Protein AF-A0A8S3IIB6-F1 (afdb_monomer_lite)

Organism: NCBI:txid392030

pLDDT: mean 88.53, std 8.76, range [61.09, 97.75]

InterPro domains:
  IPR000595 Cyclic nucleotide-binding domain [PF00027] (2-89)
  IPR000595 Cyclic nucleotide-binding domain [PS50042] (1-103)
  IPR000595 Cyclic nucleotide-binding domain [cd00038] (2-91)
  IPR014710 RmlC-like jelly roll fold [G3DSA:2.60.120.10] (1-103)
  IPR018488 Cyclic nucleotide-binding, conserved site [PS00889] (51-68)
  IPR018490 Cyclic nucleotide-binding domain superfamily [SSF51206] (2-91)

Structure (mmCIF, N/CA/C/O backbone):
data_AF-A0A8S3IIB6-F1
#
_entry.id   AF-A0A8S3IIB6-F1
#
loop_
_atom_site.group_PDB
_atom_site.id
_atom_site.type_symbol
_atom_site.label_atom_id
_atom_site.label_alt_id
_atom_site.label_comp_id
_atom_site.label_asym_id
_atom_site.label_entity_id
_atom_site.label_seq_id
_atom_site.pdbx_PDB_ins_code
_atom_site.Cartn_x
_atom_site.Cartn_y
_atom_site.Cartn_z
_atom_site.occupancy
_atom_site.B_iso_or_equiv
_atom_site.auth_seq_id
_atom_site.auth_comp_id
_atom_site.auth_asym_id
_atom_site.auth_atom_id
_atom_site.pdbx_PDB_model_num
ATOM 1 N N . MET A 1 1 ? -7.302 -14.784 -8.362 1.00 62.66 1 MET A N 1
ATOM 2 C CA . MET A 1 1 ? -6.767 -13.511 -7.836 1.00 62.66 1 MET A CA 1
ATOM 3 C C . MET A 1 1 ? -7.961 -12.715 -7.368 1.00 62.66 1 MET A C 1
ATOM 5 O O . MET A 1 1 ? -8.899 -12.618 -8.150 1.00 62.66 1 MET A O 1
ATOM 9 N N . GLY A 1 2 ? -7.953 -12.227 -6.127 1.00 79.25 2 GLY A N 1
ATOM 10 C CA . GLY A 1 2 ? -9.021 -11.353 -5.645 1.00 79.25 2 GLY A CA 1
ATOM 11 C C . GLY A 1 2 ? -8.980 -9.985 -6.325 1.00 79.25 2 GLY A C 1
ATOM 12 O O . GLY A 1 2 ? -8.141 -9.715 -7.195 1.00 79.25 2 GLY A O 1
ATOM 13 N N . ARG A 1 3 ? -9.885 -9.100 -5.916 1.00 91.88 3 ARG A N 1
ATOM 14 C CA . ARG A 1 3 ? -10.021 -7.755 -6.482 1.00 91.88 3 ARG A CA 1
ATOM 15 C C . ARG A 1 3 ? -8.717 -6.947 -6.422 1.00 91.88 3 ARG A C 1
ATOM 17 O O . ARG A 1 3 ? -7.992 -6.961 -5.429 1.00 91.88 3 ARG A O 1
ATOM 24 N N . VAL A 1 4 ? -8.411 -6.233 -7.506 1.00 94.69 4 VAL A N 1
ATOM 25 C CA . VAL A 1 4 ? -7.194 -5.412 -7.626 1.00 94.69 4 VAL A CA 1
ATOM 26 C C . VAL A 1 4 ? -7.407 -4.059 -6.949 1.00 94.69 4 VAL A C 1
ATOM 28 O O . VAL A 1 4 ? -8.293 -3.309 -7.349 1.00 94.69 4 VAL A O 1
ATOM 31 N N . ILE A 1 5 ? -6.559 -3.735 -5.972 1.00 95.31 5 ILE A N 1
ATOM 32 C CA . ILE A 1 5 ? -6.536 -2.442 -5.271 1.00 95.31 5 ILE A CA 1
ATOM 33 C C . ILE A 1 5 ? -5.592 -1.472 -5.989 1.00 95.31 5 ILE A C 1
ATOM 35 O O . ILE A 1 5 ? -5.920 -0.315 -6.239 1.00 95.31 5 ILE A O 1
ATOM 39 N N . LEU A 1 6 ? -4.405 -1.962 -6.353 1.00 96.06 6 LEU A N 1
ATOM 40 C CA . LEU A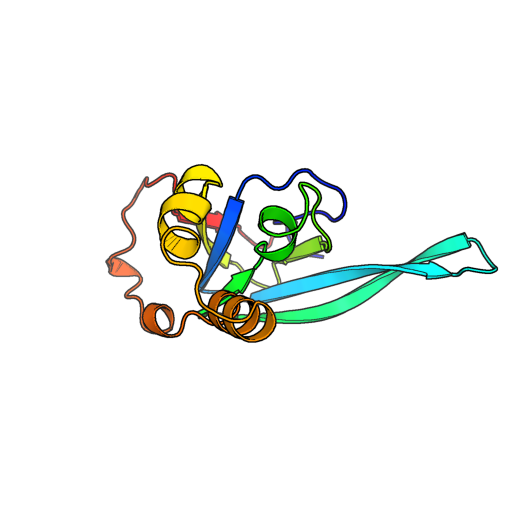 1 6 ? -3.402 -1.230 -7.120 1.00 96.06 6 LEU A CA 1
ATOM 41 C C . LEU A 1 6 ? -2.914 -2.083 -8.273 1.00 96.06 6 LEU A C 1
ATOM 43 O O . LEU A 1 6 ? -2.717 -3.281 -8.110 1.00 96.06 6 LEU A O 1
ATOM 47 N N . ARG A 1 7 ? -2.645 -1.456 -9.416 1.00 96.06 7 ARG A N 1
ATOM 48 C CA . ARG A 1 7 ? -2.025 -2.117 -10.564 1.00 96.06 7 ARG A CA 1
ATOM 49 C C . ARG A 1 7 ? -0.668 -1.497 -10.847 1.00 96.06 7 ARG A C 1
ATOM 51 O O . ARG A 1 7 ? -0.559 -0.274 -10.919 1.00 96.06 7 ARG A O 1
ATOM 58 N N . GLU A 1 8 ? 0.349 -2.334 -11.014 1.00 96.31 8 GLU A N 1
ATOM 59 C CA . GLU A 1 8 ? 1.684 -1.893 -11.425 1.00 96.31 8 GLU A CA 1
ATOM 60 C C . GLU A 1 8 ? 1.610 -1.037 -12.703 1.00 96.31 8 GLU A C 1
ATOM 62 O O . GLU A 1 8 ? 0.781 -1.272 -13.582 1.00 96.31 8 GLU A O 1
ATOM 67 N N . GLY A 1 9 ? 2.425 0.016 -12.778 1.00 95.38 9 GLY A N 1
ATOM 68 C CA . GLY A 1 9 ? 2.445 0.960 -13.898 1.00 95.38 9 GLY A CA 1
ATOM 69 C C . GLY A 1 9 ? 1.298 1.982 -13.923 1.00 95.38 9 GLY A C 1
ATOM 70 O O . GLY A 1 9 ? 1.373 2.960 -14.671 1.00 95.38 9 GLY A O 1
ATOM 71 N N . HIS A 1 10 ? 0.250 1.839 -13.103 1.00 96.00 10 HIS A N 1
ATOM 72 C CA . HIS A 1 10 ? -0.816 2.849 -13.011 1.00 96.00 10 HIS A CA 1
ATOM 73 C C . HIS A 1 10 ? -0.359 4.097 -12.259 1.00 96.00 10 HIS A C 1
ATOM 75 O O . HIS A 1 10 ? 0.616 4.056 -11.510 1.00 96.00 10 HIS A O 1
ATOM 81 N N . ARG A 1 11 ? -1.061 5.219 -12.460 1.00 96.00 11 ARG A N 1
ATOM 82 C CA . ARG A 1 11 ? -0.766 6.456 -11.736 1.00 96.00 11 ARG A CA 1
ATOM 83 C C . ARG A 1 11 ? -1.003 6.274 -10.229 1.00 96.00 11 ARG A C 1
ATOM 85 O O . ARG A 1 11 ? -1.925 5.576 -9.812 1.00 96.00 11 ARG A O 1
ATOM 92 N N . ALA A 1 12 ? -0.133 6.862 -9.418 1.00 94.81 12 ALA A N 1
ATOM 93 C CA . ALA A 1 12 ? -0.273 6.918 -7.975 1.00 94.81 12 ALA A CA 1
ATOM 94 C C . ALA A 1 12 ? -1.011 8.190 -7.565 1.00 94.81 12 ALA A C 1
ATOM 96 O O . ALA A 1 12 ? -0.594 9.288 -7.923 1.00 94.81 12 ALA A O 1
ATOM 97 N N . GLU A 1 13 ? -2.104 7.999 -6.835 1.00 92.81 13 GLU A N 1
ATOM 98 C CA . GLU A 1 13 ? -2.995 9.070 -6.363 1.00 92.81 13 GLU A CA 1
ATOM 99 C C . GLU A 1 13 ? -3.268 8.946 -4.863 1.00 92.81 13 GLU A C 1
ATOM 101 O O . GLU A 1 13 ? -3.481 9.944 -4.196 1.00 92.81 13 GLU A O 1
ATOM 106 N N . LYS A 1 14 ? -3.187 7.724 -4.317 1.00 94.88 14 LYS A N 1
ATOM 107 C CA . LYS A 1 14 ? -3.498 7.438 -2.911 1.00 94.88 14 LYS A CA 1
ATOM 108 C C . LYS A 1 14 ? -2.445 6.580 -2.222 1.00 94.88 14 LYS A C 1
ATOM 110 O O . LYS A 1 14 ? -1.784 5.755 -2.866 1.00 94.88 14 LYS A O 1
ATOM 115 N N . PHE A 1 15 ? -2.322 6.744 -0.919 1.00 94.88 15 PHE A N 1
ATOM 116 C CA . PHE A 1 15 ? -1.628 5.854 0.003 1.00 94.88 15 PHE A CA 1
ATOM 117 C C . PHE A 1 15 ? -2.664 5.086 0.824 1.00 94.88 15 PHE A C 1
ATOM 119 O O . PHE A 1 15 ? -3.755 5.596 1.062 1.00 94.88 15 PHE A O 1
ATOM 126 N N . TYR A 1 16 ? -2.351 3.861 1.231 1.00 95.69 16 TYR A N 1
ATOM 127 C CA . TYR A 1 16 ? -3.338 2.981 1.841 1.00 95.69 16 TYR A CA 1
ATOM 128 C C . TYR A 1 16 ? -2.831 2.343 3.119 1.00 95.69 16 TYR A C 1
ATOM 130 O O . TYR A 1 16 ? -1.722 1.818 3.138 1.00 95.69 16 TYR A O 1
ATOM 138 N N . LEU A 1 17 ? -3.677 2.321 4.146 1.00 94.44 17 LEU A N 1
ATOM 139 C CA . LEU A 1 17 ? -3.437 1.637 5.413 1.00 94.44 17 LEU A CA 1
ATOM 140 C C . LEU A 1 17 ? -4.506 0.568 5.632 1.00 94.44 17 LEU A C 1
ATOM 142 O O . LEU A 1 17 ? -5.698 0.869 5.612 1.00 94.44 17 LEU A O 1
ATOM 146 N N . ILE A 1 18 ? -4.083 -0.676 5.852 1.00 94.12 18 ILE A N 1
ATOM 147 C CA . ILE A 1 18 ? -4.987 -1.803 6.084 1.00 94.12 18 ILE A CA 1
ATOM 148 C C . ILE A 1 18 ? -5.494 -1.739 7.523 1.00 94.12 18 ILE A C 1
ATOM 150 O O . ILE A 1 18 ? -4.728 -1.929 8.471 1.00 94.12 18 ILE A O 1
ATOM 154 N N . ILE A 1 19 ? -6.795 -1.505 7.674 1.00 92.69 19 ILE A N 1
ATOM 155 C CA . ILE A 1 19 ? -7.478 -1.521 8.968 1.00 92.69 19 ILE A CA 1
ATOM 156 C C . ILE A 1 19 ? -7.935 -2.942 9.302 1.00 92.69 19 ILE A C 1
ATOM 158 O O . ILE A 1 19 ? -7.828 -3.361 10.450 1.00 92.69 19 ILE A O 1
ATOM 162 N N . ASP A 1 20 ? -8.376 -3.706 8.303 1.00 91.81 20 ASP A N 1
ATOM 163 C CA . ASP A 1 20 ? -8.718 -5.119 8.449 1.00 91.81 20 ASP A CA 1
ATOM 164 C C . ASP A 1 20 ? -8.543 -5.880 7.125 1.00 91.81 20 ASP A C 1
ATOM 166 O O . ASP A 1 20 ? -8.635 -5.286 6.048 1.00 91.81 20 ASP A O 1
ATOM 170 N N . GLY A 1 21 ? -8.283 -7.186 7.210 1.00 94.06 21 GLY A N 1
ATOM 171 C CA . GLY A 1 21 ? -8.081 -8.064 6.056 1.00 94.06 21 GLY A CA 1
ATOM 172 C C . GLY A 1 21 ? -6.620 -8.307 5.658 1.00 94.06 21 GLY A C 1
ATOM 173 O O . GLY A 1 21 ? -5.671 -7.911 6.348 1.00 94.06 21 GLY A O 1
ATOM 174 N N . ILE A 1 22 ? -6.452 -9.016 4.538 1.00 96.12 22 ILE A N 1
ATOM 175 C CA . ILE A 1 22 ? -5.168 -9.488 4.004 1.00 96.12 22 ILE A CA 1
ATOM 176 C C . ILE A 1 22 ? -5.075 -9.167 2.506 1.00 96.12 22 ILE A C 1
ATOM 178 O O . ILE A 1 22 ? -6.036 -9.363 1.756 1.00 96.12 22 ILE A O 1
ATOM 182 N N . THR A 1 23 ? -3.909 -8.694 2.060 1.00 97.62 23 THR A N 1
ATOM 183 C CA . THR A 1 23 ? -3.602 -8.424 0.649 1.00 97.62 23 THR A CA 1
ATOM 184 C C . THR A 1 23 ? -2.315 -9.108 0.200 1.00 97.62 23 THR A C 1
ATOM 186 O O . THR A 1 23 ? -1.385 -9.306 0.979 1.00 97.62 23 THR A O 1
ATOM 189 N N . ASP A 1 24 ? -2.249 -9.405 -1.092 1.00 97.69 24 ASP A N 1
ATOM 190 C CA . ASP A 1 24 ? -1.073 -9.933 -1.774 1.00 97.69 24 ASP A CA 1
ATOM 191 C C . ASP A 1 24 ? -0.422 -8.846 -2.633 1.00 97.69 24 ASP A C 1
ATOM 193 O O . ASP A 1 24 ? -1.107 -8.091 -3.333 1.00 97.69 24 ASP A O 1
ATOM 197 N N . VAL A 1 25 ? 0.911 -8.789 -2.627 1.00 97.75 25 VAL A N 1
ATOM 198 C CA . VAL A 1 25 ? 1.704 -7.872 -3.455 1.00 97.75 25 VAL A CA 1
ATOM 199 C C . VAL A 1 25 ? 2.437 -8.659 -4.527 1.00 97.75 25 VAL A C 1
ATOM 201 O O . VAL A 1 25 ? 3.298 -9.491 -4.236 1.00 97.75 25 VAL A O 1
ATOM 204 N N . TYR A 1 26 ? 2.146 -8.340 -5.781 1.00 97.44 26 TYR A N 1
ATOM 205 C CA . TYR A 1 26 ? 2.725 -8.973 -6.954 1.00 97.44 26 TYR A CA 1
ATOM 206 C C . TYR A 1 26 ? 3.601 -8.006 -7.746 1.00 97.44 26 TYR A C 1
ATOM 208 O O . TYR A 1 26 ? 3.224 -6.859 -7.996 1.00 97.44 26 TYR A O 1
ATOM 216 N N . LYS A 1 27 ? 4.749 -8.503 -8.204 1.00 96.25 27 LYS A N 1
ATOM 217 C CA . LYS A 1 27 ? 5.661 -7.807 -9.113 1.00 96.25 27 LYS A CA 1
ATOM 218 C C . LYS A 1 27 ? 5.696 -8.488 -10.470 1.00 96.25 27 LYS A C 1
ATOM 220 O O . LYS A 1 27 ? 5.853 -9.708 -10.536 1.00 96.25 27 LYS A O 1
ATOM 225 N N . LEU A 1 28 ? 5.584 -7.703 -11.536 1.00 94.00 28 LEU A N 1
ATOM 226 C CA . LEU A 1 28 ? 5.889 -8.165 -12.881 1.00 94.00 28 LEU A CA 1
ATOM 227 C C . LEU A 1 28 ? 7.406 -8.273 -13.047 1.00 94.00 28 LEU A C 1
ATOM 229 O O . LEU A 1 28 ? 8.156 -7.340 -12.770 1.00 94.00 28 LEU A O 1
ATOM 233 N N . LEU A 1 29 ? 7.852 -9.440 -13.490 1.00 92.75 29 LEU A N 1
ATOM 234 C CA . LEU A 1 29 ? 9.236 -9.729 -13.826 1.00 92.75 29 LEU A CA 1
ATOM 235 C C . LEU A 1 29 ? 9.296 -10.075 -15.307 1.00 92.75 29 LEU A C 1
ATOM 237 O O . LEU A 1 29 ? 8.609 -10.990 -15.760 1.00 92.75 29 LEU A O 1
ATOM 241 N N . GLU A 1 30 ? 10.121 -9.355 -16.056 1.00 93.19 30 GLU A N 1
ATOM 242 C CA . GLU A 1 30 ? 10.417 -9.686 -17.445 1.00 93.19 30 GLU A CA 1
ATOM 243 C C . GLU A 1 30 ? 11.651 -10.584 -17.490 1.00 93.19 30 GLU A C 1
ATOM 245 O O . GLU A 1 30 ? 12.696 -10.259 -16.922 1.00 93.19 30 GLU A O 1
ATOM 250 N N . ASN A 1 31 ? 11.542 -11.720 -18.174 1.00 92.25 31 ASN A N 1
ATOM 251 C CA . ASN A 1 31 ? 12.714 -12.511 -18.498 1.00 92.25 31 ASN A CA 1
ATOM 252 C C . ASN A 1 31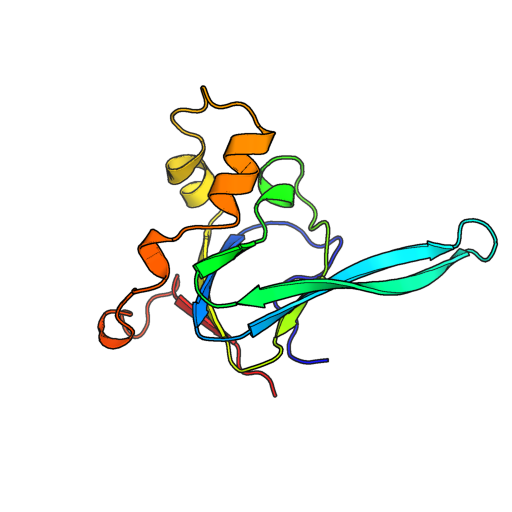 ? 13.546 -11.745 -19.547 1.00 92.25 31 ASN A C 1
ATOM 254 O O . ASN A 1 31 ? 13.041 -11.489 -20.643 1.00 92.25 31 ASN A O 1
ATOM 258 N N . PRO A 1 32 ? 14.815 -11.402 -19.266 1.00 90.50 32 PRO A N 1
ATOM 259 C CA . PRO A 1 32 ? 15.605 -10.556 -20.158 1.00 90.50 32 PRO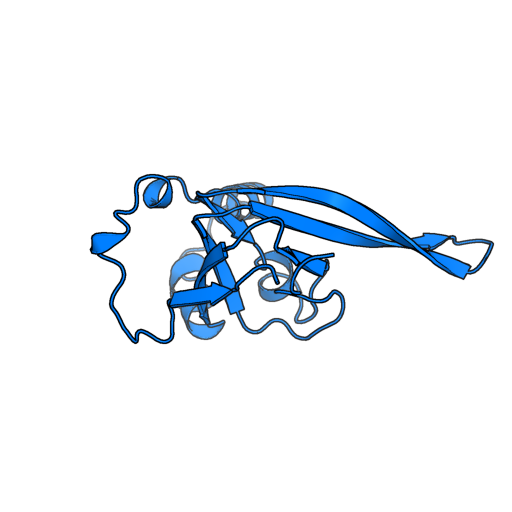 A CA 1
ATOM 260 C C . PRO A 1 32 ? 15.899 -11.215 -21.512 1.00 90.50 32 PRO A C 1
ATOM 262 O O . PRO A 1 32 ? 16.124 -10.500 -22.487 1.00 90.50 32 PRO A O 1
ATOM 265 N N . VAL A 1 33 ? 15.875 -12.553 -21.573 1.00 93.44 33 VAL A N 1
ATOM 266 C CA . VAL A 1 33 ? 16.156 -13.347 -22.775 1.00 93.44 33 VAL A CA 1
ATOM 267 C C . VAL A 1 33 ? 14.879 -13.611 -23.561 1.00 93.44 33 VAL A C 1
ATOM 269 O O . VAL A 1 33 ? 14.798 -13.278 -24.738 1.00 93.44 33 VAL A O 1
ATOM 272 N N . THR A 1 34 ? 13.867 -14.201 -22.922 1.00 93.75 34 THR A N 1
ATOM 273 C CA . THR A 1 34 ? 12.645 -14.619 -23.628 1.00 93.75 34 THR A CA 1
ATOM 274 C C . THR A 1 34 ? 11.638 -13.490 -23.801 1.00 93.75 34 THR A C 1
ATOM 276 O O . THR A 1 34 ? 10.653 -13.668 -24.511 1.00 93.75 34 THR A O 1
ATOM 279 N N . LYS A 1 35 ? 11.846 -12.349 -23.125 1.00 92.00 35 LYS A N 1
ATOM 280 C CA . LYS A 1 35 ? 10.905 -11.219 -23.059 1.00 92.00 35 LYS A CA 1
ATOM 281 C C . LYS A 1 35 ? 9.524 -11.581 -22.514 1.00 92.00 35 LYS A C 1
ATOM 283 O O . LYS A 1 35 ? 8.601 -10.776 -22.561 1.00 92.00 35 LYS A O 1
ATOM 288 N N . MET A 1 36 ? 9.382 -12.774 -21.937 1.00 91.94 36 MET A N 1
ATOM 289 C CA . MET A 1 36 ? 8.148 -13.198 -21.293 1.00 91.94 36 MET A CA 1
ATOM 290 C C . MET A 1 36 ? 8.019 -12.542 -19.924 1.00 91.94 36 MET A C 1
ATOM 292 O O . MET A 1 36 ? 8.934 -12.609 -19.099 1.00 91.94 36 MET A O 1
ATOM 296 N N . SER A 1 37 ? 6.858 -11.948 -19.668 1.00 91.06 37 SER A N 1
ATOM 297 C CA . SER A 1 37 ? 6.502 -11.434 -18.350 1.00 91.06 37 SER A CA 1
ATOM 298 C C . SER A 1 37 ? 5.910 -12.544 -17.485 1.00 91.06 37 SER A C 1
ATOM 300 O O . SER A 1 37 ? 5.052 -13.306 -17.928 1.00 91.06 37 SER A O 1
ATOM 302 N N . SER A 1 38 ? 6.328 -12.604 -16.226 1.00 92.50 38 SER A N 1
ATOM 303 C CA . SER A 1 38 ? 5.689 -13.415 -15.190 1.00 92.50 38 SER A CA 1
ATOM 304 C C . SER A 1 38 ? 5.353 -12.551 -13.980 1.00 92.50 38 SER A C 1
ATOM 306 O O . SER A 1 38 ? 5.970 -11.513 -13.749 1.00 92.50 38 SER A O 1
ATOM 308 N N . SER A 1 39 ? 4.344 -12.960 -13.216 1.00 93.81 39 SER A N 1
ATOM 309 C CA . SER A 1 39 ? 3.978 -12.302 -11.965 1.00 93.81 39 SER A CA 1
ATOM 310 C C . SER A 1 39 ? 4.517 -13.111 -10.792 1.00 93.81 39 SER A C 1
ATOM 312 O O . SER A 1 39 ? 4.319 -14.325 -10.737 1.00 93.81 39 SER A O 1
ATOM 314 N N . ARG A 1 40 ? 5.193 -12.449 -9.851 1.00 95.56 40 ARG A N 1
ATOM 315 C CA . ARG A 1 40 ? 5.732 -13.069 -8.637 1.00 95.56 40 ARG A CA 1
ATOM 316 C C . ARG A 1 40 ? 5.121 -12.428 -7.398 1.00 95.56 40 ARG A C 1
ATOM 318 O O . ARG A 1 40 ? 5.169 -11.207 -7.263 1.00 95.56 40 ARG A O 1
ATOM 325 N N . LEU A 1 41 ? 4.610 -13.252 -6.482 1.00 96.56 41 LEU A N 1
ATOM 326 C CA . LEU A 1 41 ? 4.236 -12.816 -5.135 1.00 96.56 41 LEU A CA 1
ATOM 327 C C . LEU A 1 41 ? 5.506 -12.411 -4.375 1.00 96.56 41 LEU A C 1
ATOM 329 O O . LEU A 1 41 ? 6.436 -13.211 -4.252 1.00 96.56 41 LEU A O 1
ATOM 333 N N . VAL A 1 42 ? 5.561 -11.167 -3.902 1.00 96.94 42 VAL A N 1
ATOM 334 C CA . VAL A 1 42 ? 6.730 -10.607 -3.202 1.00 96.94 42 VAL A CA 1
ATOM 335 C C . VAL A 1 42 ? 6.457 -10.268 -1.742 1.00 96.94 42 VAL A C 1
ATOM 337 O O . VAL A 1 42 ? 7.405 -10.190 -0.966 1.00 96.94 42 VAL A O 1
ATOM 340 N N . ALA A 1 43 ? 5.193 -10.081 -1.357 1.00 96.69 43 ALA A N 1
ATOM 341 C CA . ALA A 1 43 ? 4.800 -9.856 0.030 1.00 96.69 43 ALA A CA 1
ATOM 342 C C . ALA A 1 43 ? 3.320 -10.190 0.254 1.00 96.69 43 ALA A C 1
ATOM 344 O O . ALA A 1 43 ? 2.520 -10.111 -0.677 1.00 96.69 43 ALA A O 1
ATOM 345 N N . VAL A 1 44 ? 2.982 -10.489 1.509 1.00 97.12 44 VAL A N 1
ATOM 346 C CA . VAL A 1 44 ? 1.611 -10.568 2.029 1.00 97.12 44 VAL A CA 1
ATOM 347 C C . VAL A 1 44 ? 1.479 -9.489 3.099 1.00 97.12 44 VAL A C 1
ATOM 349 O O . VAL A 1 44 ? 2.299 -9.436 4.020 1.00 97.12 44 VAL A O 1
ATOM 352 N N . LEU A 1 45 ? 0.487 -8.611 2.972 1.00 96.25 45 LEU A N 1
ATOM 353 C CA . LEU A 1 45 ? 0.235 -7.520 3.911 1.00 96.25 45 LEU A CA 1
ATOM 354 C C . LEU A 1 45 ? -1.049 -7.789 4.691 1.00 96.25 45 LEU A C 1
ATOM 356 O O . LEU A 1 45 ? -2.009 -8.353 4.176 1.00 96.25 45 LEU A O 1
ATOM 360 N N . LYS A 1 46 ? -1.066 -7.363 5.949 1.00 94.62 46 LYS A N 1
ATOM 361 C CA . LYS A 1 46 ? -2.176 -7.576 6.887 1.00 94.62 46 LYS A CA 1
ATOM 362 C C . LYS A 1 46 ? -2.501 -6.292 7.639 1.00 94.62 46 LYS A C 1
ATOM 364 O O . LYS A 1 46 ? -1.787 -5.299 7.487 1.00 94.62 46 LYS A O 1
ATOM 369 N N . LYS A 1 47 ? -3.522 -6.332 8.496 1.00 92.62 47 LYS A N 1
ATOM 370 C CA . LYS A 1 47 ? -3.858 -5.259 9.447 1.00 92.62 47 LYS A CA 1
ATOM 371 C C . LYS A 1 47 ? -2.619 -4.548 10.018 1.00 92.62 47 LYS A C 1
ATOM 373 O O . LYS A 1 47 ? -1.676 -5.201 10.466 1.00 92.62 47 LYS A O 1
ATOM 378 N N . GLY A 1 48 ? -2.637 -3.214 9.982 1.00 91.12 48 GLY A N 1
ATOM 379 C CA . GLY A 1 48 ? -1.548 -2.325 10.414 1.00 91.12 48 GLY A CA 1
ATOM 380 C C . GLY A 1 48 ? -0.437 -2.104 9.380 1.00 91.12 48 GLY A C 1
ATOM 381 O O . GLY A 1 48 ? 0.411 -1.233 9.576 1.00 91.12 48 GLY A O 1
ATOM 382 N N . SER A 1 49 ? -0.443 -2.855 8.275 1.00 94.75 49 SER A N 1
ATOM 383 C CA . SER A 1 49 ? 0.464 -2.614 7.150 1.00 94.75 49 SER A CA 1
ATOM 384 C C . SER A 1 49 ? -0.076 -1.493 6.274 1.00 94.75 49 SER A C 1
ATOM 386 O O . SER A 1 49 ? -1.286 -1.402 6.048 1.00 94.75 49 SER A O 1
ATOM 388 N N . ALA A 1 50 ? 0.823 -0.699 5.710 1.00 95.25 50 ALA A N 1
ATOM 389 C CA . ALA A 1 50 ? 0.477 0.309 4.723 1.00 95.25 50 ALA A CA 1
ATOM 390 C C . ALA A 1 50 ? 1.269 0.113 3.425 1.00 95.25 50 ALA A C 1
ATOM 392 O O . ALA A 1 50 ? 2.323 -0.527 3.410 1.00 95.25 50 ALA A O 1
ATOM 393 N N . PHE A 1 51 ? 0.740 0.634 2.321 1.00 96.19 51 PHE A N 1
ATOM 394 C CA . PHE A 1 51 ? 1.326 0.463 0.997 1.00 96.19 51 PHE A CA 1
ATOM 395 C C . PHE A 1 51 ? 0.959 1.592 0.032 1.00 96.19 51 PHE A C 1
ATOM 397 O O . PHE A 1 51 ? -0.028 2.312 0.186 1.00 96.19 51 PHE A O 1
ATOM 404 N N . GLY A 1 52 ? 1.752 1.705 -1.034 1.00 94.56 52 GLY A N 1
ATOM 405 C CA . GLY A 1 52 ? 1.564 2.697 -2.094 1.00 94.56 52 GLY A CA 1
ATOM 406 C C . GLY A 1 52 ? 2.431 3.946 -1.928 1.00 94.56 52 GLY A C 1
ATOM 407 O O . GLY A 1 52 ? 2.359 4.836 -2.773 1.00 94.56 52 GLY A O 1
ATOM 408 N N . GLU A 1 53 ? 3.284 3.969 -0.907 1.00 94.69 53 GLU A N 1
ATOM 409 C CA . GLU A 1 53 ? 4.212 5.035 -0.541 1.00 94.69 53 GLU A CA 1
ATOM 410 C C . GLU A 1 53 ? 5.295 5.258 -1.596 1.00 94.69 53 GLU A C 1
ATOM 412 O O . GLU A 1 53 ? 5.568 6.395 -1.971 1.00 94.69 53 GLU A O 1
ATOM 417 N N . ILE A 1 54 ? 5.863 4.178 -2.147 1.00 93.44 54 ILE A N 1
ATOM 418 C CA . ILE A 1 54 ? 7.016 4.258 -3.061 1.00 93.44 54 ILE A CA 1
ATOM 419 C C . ILE A 1 54 ? 6.695 5.107 -4.289 1.00 93.44 54 ILE A C 1
ATOM 421 O O . ILE A 1 54 ? 7.493 5.930 -4.726 1.00 93.44 54 ILE A O 1
ATOM 425 N N . ALA A 1 55 ? 5.501 4.914 -4.842 1.00 93.31 55 ALA A N 1
ATOM 426 C CA . ALA A 1 55 ? 5.078 5.606 -6.045 1.00 93.31 55 ALA A CA 1
ATOM 427 C C . ALA A 1 55 ? 4.611 7.043 -5.793 1.00 93.31 55 ALA A C 1
ATOM 429 O O . ALA A 1 55 ? 4.388 7.739 -6.770 1.00 93.31 55 ALA A O 1
ATOM 430 N N . LEU A 1 56 ? 4.421 7.460 -4.538 1.00 92.50 56 LEU A N 1
ATOM 431 C CA . LEU A 1 56 ? 4.176 8.859 -4.166 1.00 92.50 56 LEU A CA 1
ATOM 432 C C . LEU A 1 56 ? 5.482 9.570 -3.792 1.00 92.50 56 LEU A C 1
ATOM 434 O O . LEU A 1 56 ? 5.611 10.767 -4.017 1.00 92.50 56 LEU A O 1
ATOM 438 N N . LEU A 1 57 ? 6.445 8.821 -3.250 1.00 89.62 57 LEU A N 1
ATOM 439 C CA . LEU A 1 57 ? 7.775 9.288 -2.878 1.00 89.62 57 LEU A CA 1
ATOM 440 C C . LEU A 1 57 ? 8.690 9.510 -4.089 1.00 89.62 57 LEU A C 1
ATOM 442 O O . LEU A 1 57 ? 9.309 10.562 -4.203 1.00 89.62 57 LEU A O 1
ATOM 446 N N . HIS A 1 58 ? 8.804 8.513 -4.972 1.00 86.81 58 HIS A N 1
ATOM 447 C CA . HIS A 1 58 ? 9.880 8.442 -5.977 1.00 86.81 58 HIS A CA 1
ATOM 448 C C . HIS A 1 58 ? 9.379 8.494 -7.422 1.00 86.81 58 HIS A C 1
ATOM 450 O O . HIS A 1 58 ? 10.133 8.256 -8.363 1.00 86.81 58 HIS A O 1
ATOM 456 N N . GLY A 1 59 ? 8.093 8.753 -7.635 1.00 77.88 59 GLY A N 1
ATOM 457 C CA . GLY A 1 59 ? 7.534 8.753 -8.976 1.00 77.88 59 GLY A CA 1
ATOM 458 C C . GLY A 1 59 ? 6.067 9.121 -8.988 1.00 77.88 59 GLY A C 1
ATOM 459 O O . GLY A 1 59 ? 5.556 9.743 -8.068 1.00 77.88 59 GLY A O 1
ATOM 460 N N . LYS A 1 60 ? 5.388 8.749 -10.072 1.00 80.88 60 LYS A N 1
ATOM 461 C CA . LYS A 1 60 ? 3.922 8.787 -10.152 1.00 80.88 60 LYS A CA 1
ATOM 462 C C . LYS A 1 60 ? 3.340 7.456 -10.605 1.00 80.88 60 LYS A C 1
ATOM 464 O O . LYS A 1 60 ? 2.150 7.405 -10.875 1.00 80.88 60 LYS A O 1
ATOM 469 N N . ARG A 1 61 ? 4.143 6.394 -10.754 1.00 95.75 61 ARG A N 1
ATOM 470 C CA . ARG A 1 61 ? 3.686 5.086 -11.252 1.00 95.75 61 ARG A CA 1
ATOM 471 C C . ARG A 1 61 ? 3.853 4.008 -10.190 1.00 95.75 61 ARG A C 1
ATOM 473 O O . ARG A 1 61 ? 4.910 3.910 -9.573 1.00 95.75 61 ARG A O 1
ATOM 480 N N . ARG A 1 62 ? 2.812 3.199 -9.978 1.00 96.94 62 ARG A N 1
ATOM 481 C CA . ARG A 1 62 ? 2.821 2.086 -9.022 1.00 96.94 62 ARG A CA 1
ATOM 482 C C . ARG A 1 62 ? 3.909 1.095 -9.386 1.00 96.94 62 ARG A C 1
ATOM 484 O O . ARG A 1 62 ? 4.004 0.669 -10.532 1.00 96.94 62 ARG A O 1
ATOM 491 N N . THR A 1 63 ? 4.698 0.711 -8.394 1.00 95.25 63 THR A N 1
ATOM 492 C CA . THR A 1 63 ? 5.784 -0.241 -8.592 1.00 95.25 63 THR A CA 1
ATOM 493 C C . THR A 1 63 ? 5.299 -1.680 -8.527 1.00 95.25 63 THR A C 1
ATOM 495 O O . THR A 1 63 ? 5.996 -2.535 -9.030 1.00 95.25 63 THR A O 1
ATOM 498 N N . ALA A 1 64 ? 4.144 -1.979 -7.939 1.00 96.38 64 ALA A N 1
ATOM 499 C CA . ALA A 1 64 ? 3.629 -3.339 -7.809 1.00 96.38 64 ALA A CA 1
ATOM 500 C C . ALA A 1 64 ? 2.104 -3.356 -7.947 1.00 96.38 64 ALA A C 1
ATOM 502 O O . ALA A 1 64 ? 1.441 -2.322 -7.810 1.00 96.38 64 ALA A O 1
ATOM 503 N N . THR A 1 65 ? 1.563 -4.541 -8.210 1.00 97.19 65 THR A N 1
ATOM 504 C CA . THR A 1 65 ? 0.128 -4.819 -8.150 1.00 97.19 65 THR A CA 1
ATOM 505 C C . THR A 1 65 ? -0.217 -5.296 -6.743 1.00 97.19 65 THR A C 1
ATOM 507 O O . THR A 1 65 ? 0.510 -6.110 -6.183 1.00 97.19 65 THR A O 1
ATOM 510 N N . VAL A 1 66 ? -1.314 -4.805 -6.172 1.00 97.50 66 VAL A N 1
ATOM 511 C CA . VAL A 1 66 ? -1.829 -5.245 -4.869 1.00 97.50 66 VAL A CA 1
ATOM 512 C C . VAL A 1 66 ? -3.244 -5.767 -5.061 1.00 97.50 66 VAL A C 1
ATOM 514 O O . VAL A 1 66 ? -4.078 -5.070 -5.648 1.00 97.50 66 VAL A O 1
ATOM 517 N N . THR A 1 67 ? -3.514 -6.976 -4.579 1.00 96.56 67 THR A N 1
ATOM 518 C CA . THR A 1 67 ? -4.826 -7.628 -4.675 1.00 96.56 67 THR A CA 1
ATOM 519 C C . THR A 1 67 ? -5.329 -8.059 -3.311 1.00 96.56 67 THR A C 1
ATOM 521 O O . THR A 1 67 ? -4.537 -8.402 -2.438 1.00 96.56 67 THR A O 1
ATOM 524 N N . CYS A 1 68 ? -6.643 -8.093 -3.134 1.00 95.56 68 CYS A N 1
ATOM 525 C CA . CYS A 1 68 ? -7.261 -8.684 -1.957 1.00 95.56 68 CYS A CA 1
ATOM 526 C C . CYS A 1 68 ? -6.970 -10.192 -1.886 1.00 95.56 68 CYS A C 1
ATOM 528 O O . CYS A 1 68 ? -7.065 -10.883 -2.904 1.00 95.56 68 CYS A O 1
ATOM 530 N N . GLN A 1 69 ? -6.652 -10.688 -0.689 1.00 95.00 69 GLN A N 1
ATOM 531 C CA . GLN A 1 69 ? -6.650 -12.114 -0.338 1.00 95.00 69 GLN A CA 1
ATOM 532 C C . GLN A 1 69 ? -7.895 -12.478 0.499 1.00 95.00 69 GLN A C 1
ATOM 534 O O . GLN A 1 69 ? -8.381 -13.603 0.424 1.00 95.00 69 GLN A O 1
ATOM 539 N N . THR A 1 70 ? -8.429 -11.516 1.256 1.00 95.19 70 THR A N 1
ATOM 540 C CA . THR A 1 70 ? -9.723 -11.565 1.964 1.00 95.19 70 THR A CA 1
ATOM 541 C C . THR A 1 70 ? -10.528 -10.307 1.642 1.00 95.19 70 THR A C 1
ATOM 543 O O . THR A 1 70 ? -10.057 -9.464 0.881 1.00 95.19 70 THR A O 1
ATOM 546 N N . ASP A 1 71 ? -11.710 -10.127 2.234 1.00 94.31 71 ASP A N 1
ATOM 547 C CA . ASP A 1 71 ? -12.307 -8.789 2.300 1.00 94.31 71 ASP A CA 1
ATOM 548 C C . ASP A 1 71 ? -11.341 -7.854 3.039 1.00 94.31 71 ASP A C 1
ATOM 550 O O . ASP A 1 71 ? -10.697 -8.265 4.011 1.00 94.31 71 ASP A O 1
ATOM 554 N N . VAL A 1 72 ? -11.186 -6.627 2.539 1.00 94.69 72 VAL A N 1
ATOM 555 C CA . VAL A 1 72 ? -10.223 -5.655 3.069 1.00 94.69 72 VAL A CA 1
ATOM 556 C C . VAL A 1 72 ? -10.923 -4.339 3.353 1.00 94.69 72 VAL A C 1
ATOM 558 O O . VAL A 1 72 ? -11.581 -3.766 2.485 1.00 94.69 72 VAL A O 1
ATOM 561 N N . THR A 1 73 ? -10.725 -3.835 4.568 1.00 92.81 73 THR A N 1
ATOM 562 C CA . THR A 1 73 ? -11.114 -2.4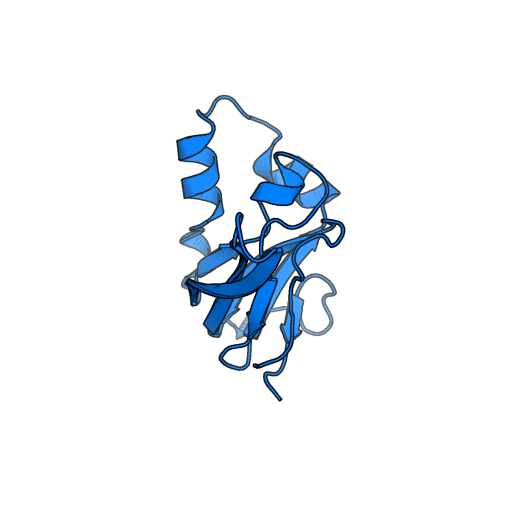79 4.960 1.00 92.81 73 THR A CA 1
ATOM 563 C C . THR A 1 73 ? -9.859 -1.654 5.173 1.00 92.81 73 THR A C 1
ATOM 565 O O . THR A 1 73 ? -8.926 -2.074 5.861 1.00 92.81 73 THR A O 1
ATOM 568 N N . MET A 1 74 ? -9.815 -0.475 4.570 1.00 93.31 74 MET A N 1
ATOM 569 C CA . MET A 1 74 ? -8.597 0.316 4.486 1.00 93.31 74 MET A CA 1
ATOM 570 C C . MET A 1 74 ? -8.887 1.811 4.481 1.00 93.31 74 MET A C 1
ATOM 572 O O . MET A 1 74 ? -9.883 2.263 3.920 1.00 93.31 74 MET A O 1
ATOM 576 N N . LEU A 1 75 ? -7.980 2.575 5.083 1.00 92.94 75 LEU A N 1
ATOM 577 C CA . LEU A 1 75 ? -7.945 4.025 4.949 1.00 92.94 75 LEU A CA 1
ATOM 578 C C . LEU A 1 75 ? -7.187 4.373 3.663 1.00 92.94 75 LEU A C 1
ATOM 580 O O . LEU A 1 75 ? -6.075 3.890 3.448 1.00 92.94 75 LEU A O 1
ATOM 584 N N . ALA A 1 76 ? -7.786 5.200 2.818 1.00 94.25 76 ALA A N 1
ATOM 585 C CA . ALA A 1 76 ? -7.238 5.708 1.573 1.00 94.25 76 ALA A CA 1
ATOM 586 C C . ALA A 1 76 ? -6.903 7.187 1.738 1.00 94.25 76 ALA A C 1
ATOM 588 O O . ALA A 1 76 ? -7.797 8.015 1.769 1.00 94.25 76 ALA A O 1
ATOM 589 N N . ILE A 1 77 ? -5.620 7.514 1.842 1.00 92.56 77 ILE A N 1
ATOM 590 C CA . ILE A 1 77 ? -5.117 8.875 2.032 1.00 92.56 77 ILE A CA 1
ATOM 591 C C . ILE A 1 77 ? -4.769 9.453 0.658 1.00 92.56 77 ILE A C 1
ATOM 593 O O . ILE A 1 77 ? -3.943 8.875 -0.053 1.00 92.56 77 ILE A O 1
ATOM 597 N N . GLU A 1 78 ? -5.391 10.570 0.280 1.00 93.69 78 GLU A N 1
ATOM 598 C CA . GLU A 1 78 ? -5.100 11.262 -0.982 1.00 93.69 78 GLU A CA 1
ATOM 599 C C . GLU A 1 78 ? -3.656 11.788 -1.009 1.00 9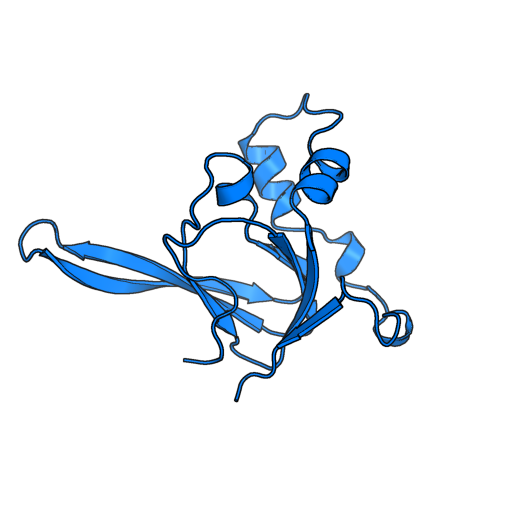3.69 78 GLU A C 1
ATOM 601 O O . GLU A 1 78 ? -3.017 11.981 0.030 1.00 93.69 78 GLU A O 1
ATOM 606 N N . GLN A 1 79 ? -3.111 12.017 -2.204 1.00 92.19 79 GLN A N 1
ATOM 607 C CA . GLN A 1 79 ? -1.728 12.462 -2.381 1.00 92.19 79 GLN A CA 1
ATOM 608 C C . GLN A 1 79 ? -1.428 13.755 -1.610 1.00 92.19 79 GLN A C 1
ATOM 610 O O . GLN A 1 79 ? -0.379 13.858 -0.971 1.00 92.19 79 GLN A O 1
ATOM 615 N N . GLU A 1 80 ? -2.329 14.733 -1.660 1.00 91.50 80 GLU A N 1
ATOM 616 C CA . GLU A 1 80 ? -2.174 16.020 -0.984 1.00 91.50 80 GLU A CA 1
ATOM 617 C C . GLU A 1 80 ? -2.108 15.842 0.537 1.00 91.50 80 GLU A C 1
ATOM 619 O O . GLU A 1 80 ? -1.268 16.450 1.207 1.00 91.50 80 GLU A O 1
ATOM 624 N N . ASP A 1 81 ? -2.945 14.957 1.081 1.00 92.00 81 ASP A N 1
ATOM 625 C CA . ASP A 1 81 ? -2.951 14.630 2.503 1.00 92.00 81 ASP A CA 1
ATOM 626 C C . ASP A 1 81 ? -1.703 13.846 2.898 1.00 92.00 81 ASP A C 1
ATOM 628 O O . ASP A 1 81 ? -1.102 14.136 3.927 1.00 92.00 81 ASP A O 1
ATOM 632 N N . PHE A 1 82 ? -1.253 12.906 2.065 1.00 91.44 82 PHE A N 1
ATOM 633 C CA . PHE A 1 82 ? -0.020 12.161 2.299 1.00 91.44 82 PHE A CA 1
ATOM 634 C C . PHE A 1 82 ? 1.189 13.100 2.394 1.00 91.44 82 PHE A C 1
ATOM 636 O O . PHE A 1 82 ? 1.995 12.982 3.318 1.00 91.44 82 PHE A O 1
ATOM 643 N N . VAL A 1 83 ? 1.293 14.075 1.485 1.00 89.56 83 VAL A N 1
ATOM 644 C CA . VAL A 1 83 ? 2.348 15.097 1.534 1.00 89.56 83 VAL A CA 1
ATOM 645 C C . VAL A 1 83 ? 2.233 15.926 2.813 1.00 89.56 83 VAL A C 1
ATOM 647 O O . VAL A 1 83 ? 3.214 16.058 3.542 1.00 89.56 83 VAL A O 1
ATOM 650 N N . ARG A 1 84 ? 1.037 16.429 3.136 1.00 89.62 84 ARG A N 1
ATOM 651 C CA . ARG A 1 84 ? 0.816 17.260 4.329 1.00 89.62 84 ARG A CA 1
ATOM 652 C C . ARG A 1 84 ? 1.113 16.519 5.638 1.00 89.62 84 ARG A C 1
ATOM 654 O O . ARG A 1 84 ? 1.672 17.113 6.557 1.00 89.62 84 ARG A O 1
ATOM 661 N N . ILE A 1 85 ? 0.733 15.249 5.737 1.00 87.19 85 ILE A N 1
ATOM 662 C CA . ILE A 1 85 ? 0.864 14.449 6.961 1.00 87.19 85 ILE A CA 1
ATOM 663 C C . ILE A 1 85 ? 2.301 13.958 7.134 1.00 87.19 85 ILE A C 1
ATOM 665 O O . ILE A 1 85 ? 2.853 14.065 8.225 1.00 87.19 85 ILE A O 1
ATOM 669 N N . PHE A 1 86 ? 2.911 13.428 6.071 1.00 86.88 86 PHE A N 1
ATOM 670 C CA . PHE A 1 86 ? 4.149 12.660 6.196 1.00 86.88 86 PHE A CA 1
ATOM 671 C C . PHE A 1 86 ? 5.396 13.389 5.678 1.00 86.88 86 PHE A C 1
ATOM 673 O O . PHE A 1 86 ? 6.500 13.025 6.068 1.00 86.88 86 PHE A O 1
ATOM 680 N N . MET A 1 87 ? 5.271 14.411 4.823 1.00 84.44 87 MET A N 1
ATOM 681 C CA . MET A 1 87 ? 6.444 15.072 4.215 1.00 84.44 87 MET A CA 1
ATOM 682 C C . MET A 1 87 ? 6.830 16.402 4.861 1.00 84.44 87 MET A C 1
ATOM 684 O O . MET A 1 87 ? 7.895 16.927 4.549 1.00 84.44 87 MET A O 1
ATOM 688 N N . SER A 1 88 ? 5.997 16.953 5.745 1.00 77.62 88 SER A N 1
ATOM 689 C CA . SER A 1 88 ? 6.156 18.324 6.251 1.00 77.62 88 SER A CA 1
ATOM 690 C C . SER A 1 88 ? 7.406 18.557 7.116 1.00 77.62 88 SER A C 1
ATOM 692 O O . SER A 1 88 ? 7.830 19.699 7.225 1.00 77.62 88 SER A O 1
ATOM 694 N N . ASN A 1 89 ? 8.021 17.509 7.683 1.00 63.31 89 ASN A N 1
ATOM 695 C CA . ASN A 1 89 ? 9.189 17.597 8.581 1.00 63.31 89 ASN A CA 1
ATOM 696 C C . ASN A 1 89 ? 10.251 16.530 8.255 1.00 63.31 89 ASN A C 1
ATOM 698 O O . ASN A 1 89 ? 10.661 15.753 9.118 1.00 63.31 89 ASN A O 1
ATOM 702 N N . LYS A 1 90 ? 10.638 16.406 6.985 1.00 62.38 90 LYS A N 1
ATOM 703 C CA . LYS A 1 90 ? 11.504 15.308 6.538 1.00 62.38 90 LYS A CA 1
ATOM 704 C C . LYS A 1 90 ? 12.994 15.558 6.835 1.00 62.38 90 LYS A C 1
ATOM 706 O O . LYS A 1 90 ? 13.758 15.875 5.932 1.00 62.38 90 LYS A O 1
ATOM 711 N N . ASP A 1 91 ? 13.398 15.347 8.086 1.00 67.69 91 ASP A N 1
ATOM 712 C CA . ASP A 1 91 ? 14.818 15.253 8.484 1.00 67.69 91 ASP A CA 1
ATOM 713 C C . ASP A 1 91 ? 15.308 13.791 8.595 1.00 67.69 91 ASP A C 1
ATOM 715 O O . ASP A 1 91 ? 16.493 13.521 8.802 1.00 67.69 91 ASP A O 1
ATOM 719 N N . GLU A 1 92 ? 14.401 12.820 8.444 1.00 73.69 92 GLU A N 1
ATOM 720 C CA . GLU A 1 92 ? 14.707 11.392 8.549 1.00 73.69 92 GLU A CA 1
ATOM 721 C C . GLU A 1 92 ? 15.364 10.823 7.286 1.00 73.69 92 GLU A C 1
ATOM 723 O O . GLU A 1 92 ? 15.020 11.165 6.149 1.00 73.69 92 GLU A O 1
ATOM 728 N N . LYS A 1 93 ? 16.278 9.867 7.488 1.00 77.75 93 LYS A N 1
ATOM 729 C CA . LYS A 1 93 ? 16.861 9.091 6.391 1.00 77.75 93 LYS A CA 1
ATOM 730 C C . LYS A 1 93 ? 15.771 8.273 5.701 1.00 77.75 93 LYS A C 1
ATOM 732 O O . LYS A 1 93 ? 14.982 7.582 6.338 1.00 77.75 93 LYS A O 1
ATOM 737 N N . GLU A 1 94 ? 15.778 8.306 4.373 1.00 82.25 94 GLU A N 1
ATOM 738 C CA . GLU A 1 94 ? 14.733 7.704 3.541 1.00 82.25 94 GLU A CA 1
ATOM 739 C C . GLU A 1 94 ? 14.425 6.218 3.840 1.00 82.25 94 GLU A C 1
ATOM 741 O O . GLU A 1 94 ? 13.240 5.882 3.902 1.00 82.25 94 GLU A O 1
ATOM 746 N N . PRO A 1 95 ? 15.409 5.318 4.076 1.00 82.81 95 PRO A N 1
ATOM 747 C CA . PRO A 1 95 ? 15.110 3.917 4.385 1.00 82.81 95 PRO A CA 1
ATOM 748 C C . PRO A 1 95 ? 14.314 3.737 5.683 1.00 82.81 95 PRO A C 1
ATOM 750 O O . PRO A 1 95 ? 13.409 2.899 5.743 1.00 82.81 95 PRO A O 1
ATOM 753 N N . ASP A 1 96 ? 14.622 4.542 6.700 1.00 86.31 96 ASP A N 1
ATOM 754 C CA . ASP A 1 96 ? 13.949 4.502 7.999 1.00 86.31 96 ASP A CA 1
ATOM 755 C C . ASP A 1 96 ? 12.522 5.038 7.857 1.00 86.31 96 ASP A C 1
ATOM 757 O O . ASP A 1 96 ? 11.567 4.403 8.303 1.00 86.31 96 ASP A O 1
ATOM 761 N N . PHE A 1 97 ? 12.361 6.123 7.100 1.00 86.56 97 PHE A N 1
ATOM 762 C CA . PHE A 1 97 ? 11.060 6.709 6.801 1.00 86.56 97 PHE A CA 1
ATOM 763 C C . PHE A 1 97 ? 10.146 5.767 5.996 1.00 86.56 97 PHE A C 1
ATOM 765 O O . PHE A 1 97 ? 8.962 5.632 6.296 1.00 86.56 97 PHE A O 1
ATOM 772 N N . ILE A 1 98 ? 10.673 5.060 4.988 1.00 87.25 98 ILE A N 1
ATOM 773 C CA . ILE A 1 98 ? 9.903 4.045 4.244 1.00 87.25 98 ILE A CA 1
ATOM 774 C C . ILE A 1 98 ? 9.501 2.891 5.166 1.00 87.25 98 ILE A C 1
ATOM 776 O O . ILE A 1 98 ? 8.379 2.390 5.079 1.00 87.25 98 ILE A O 1
ATOM 780 N N . THR A 1 99 ? 10.407 2.463 6.045 1.00 88.25 99 THR A N 1
ATOM 781 C CA . THR A 1 99 ? 10.123 1.406 7.022 1.00 88.25 99 THR A CA 1
ATOM 782 C C . THR A 1 99 ? 9.004 1.832 7.970 1.00 88.25 99 THR A C 1
ATOM 784 O O . THR A 1 99 ? 8.067 1.061 8.178 1.00 88.25 99 THR A O 1
ATOM 787 N N . TYR A 1 100 ? 9.053 3.074 8.456 1.00 88.06 100 TYR A N 1
ATOM 788 C CA . TYR A 1 100 ? 7.991 3.690 9.244 1.00 88.06 100 TYR A CA 1
ATOM 789 C C . TYR A 1 100 ? 6.666 3.754 8.476 1.00 88.06 100 TYR A C 1
ATOM 791 O O . TYR A 1 100 ? 5.639 3.337 8.991 1.00 88.06 100 TYR A O 1
ATOM 799 N N . LEU A 1 101 ? 6.651 4.194 7.217 1.00 88.88 101 LEU A N 1
ATOM 800 C CA . LEU A 1 101 ? 5.399 4.268 6.458 1.00 88.88 101 LEU A CA 1
ATOM 801 C C . LEU A 1 101 ? 4.750 2.900 6.239 1.00 88.88 101 LEU A C 1
ATOM 803 O O . LEU A 1 101 ? 3.529 2.811 6.226 1.00 88.88 101 LEU A O 1
ATOM 807 N N . ARG A 1 102 ? 5.533 1.829 6.070 1.00 91.56 102 ARG A N 1
ATOM 808 C CA . ARG A 1 102 ? 5.009 0.472 5.820 1.00 91.56 102 ARG A CA 1
ATOM 809 C C . ARG A 1 102 ? 4.338 -0.164 7.028 1.00 91.56 102 ARG A C 1
ATOM 811 O O . ARG A 1 102 ? 3.541 -1.089 6.864 1.00 91.56 102 ARG A O 1
ATOM 818 N N . GLN A 1 103 ? 4.687 0.287 8.223 1.00 87.75 103 GLN A N 1
ATOM 819 C CA . GLN A 1 103 ? 4.189 -0.233 9.485 1.00 87.75 103 GLN A CA 1
ATOM 820 C C . GLN A 1 103 ? 3.706 0.960 10.289 1.00 87.75 103 GLN A C 1
ATOM 822 O O . GLN A 1 103 ? 4.526 1.708 10.805 1.00 87.75 103 GLN A O 1
ATOM 827 N N . ILE A 1 104 ? 2.392 1.118 10.438 1.00 82.94 104 ILE A N 1
ATOM 828 C CA . ILE A 1 104 ? 1.821 2.179 11.275 1.00 82.94 104 ILE A CA 1
ATOM 829 C C . ILE A 1 104 ? 1.137 1.500 12.472 1.00 82.94 104 ILE A C 1
ATOM 831 O O . ILE A 1 104 ? -0.082 1.288 12.451 1.00 82.94 104 ILE A O 1
ATOM 835 N N . PRO A 1 105 ? 1.896 1.095 13.520 1.00 75.62 105 PRO A N 1
ATOM 836 C CA . PRO A 1 105 ? 1.384 0.269 14.611 1.00 75.62 105 PRO A CA 1
ATOM 837 C C . PRO A 1 105 ? 0.237 0.921 15.374 1.00 75.62 105 PRO A C 1
ATOM 839 O O . PRO A 1 105 ? -0.583 0.219 15.959 1.00 75.62 105 PRO A O 1
ATOM 842 N N . GLN A 1 106 ? 0.148 2.253 15.338 1.00 76.62 106 GLN A N 1
ATOM 843 C CA . GLN A 1 106 ? -0.918 3.025 15.972 1.00 76.62 106 GLN A CA 1
ATOM 844 C C . GLN A 1 106 ? -2.314 2.582 15.497 1.00 76.62 106 GLN A C 1
ATOM 846 O O . GLN A 1 106 ? -3.284 2.737 16.235 1.00 76.62 106 GLN A O 1
ATOM 851 N N . PHE A 1 107 ? -2.419 1.976 14.309 1.00 72.62 107 PHE A N 1
ATOM 852 C CA . PHE A 1 107 ? -3.676 1.472 13.755 1.00 72.62 107 PHE A CA 1
ATOM 853 C C . PHE A 1 107 ? -3.883 -0.045 13.901 1.00 72.62 107 PHE A C 1
ATOM 855 O O . PHE A 1 107 ? -4.950 -0.545 13.546 1.00 72.62 107 PHE A O 1
ATOM 862 N N . LEU A 1 108 ? -2.942 -0.797 14.492 1.00 75.88 108 LEU A N 1
ATOM 863 C CA . LEU A 1 108 ? -3.130 -2.235 14.768 1.00 75.88 108 LEU A CA 1
ATOM 864 C C . LEU A 1 108 ? -4.321 -2.504 15.701 1.00 75.88 108 LEU A C 1
ATOM 866 O O . LEU A 1 108 ? -4.991 -3.531 15.585 1.00 75.88 108 LEU A O 1
ATOM 870 N N . GLY A 1 109 ? -4.597 -1.573 16.611 1.00 78.75 109 GLY A N 1
ATOM 871 C CA . GLY A 1 109 ? -5.716 -1.629 17.549 1.00 78.75 109 GLY A CA 1
ATOM 872 C C . GLY A 1 109 ? -6.871 -0.698 17.195 1.00 78.75 109 GLY A C 1
ATOM 873 O O . GLY A 1 109 ? -7.678 -0.421 18.077 1.00 78.75 109 GLY A O 1
ATOM 874 N N . PHE A 1 110 ? -6.942 -0.167 15.965 1.00 80.38 110 PHE A N 1
ATOM 875 C CA . PHE A 1 110 ? -7.990 0.796 15.629 1.00 80.38 110 PHE A CA 1
ATOM 876 C C . PHE A 1 110 ? -9.383 0.151 15.795 1.00 80.38 110 PHE A C 1
ATOM 878 O O . PHE A 1 110 ? -9.624 -0.912 15.210 1.00 80.38 110 PHE A O 1
ATOM 885 N N . PRO A 1 111 ? -10.275 0.749 16.604 1.00 82.62 111 PRO A N 1
ATOM 886 C CA . PRO A 1 111 ? -11.614 0.223 16.850 1.00 82.62 111 PRO A CA 1
ATOM 887 C C . PRO A 1 111 ? -12.490 0.352 15.600 1.00 82.62 111 PRO A C 1
ATOM 889 O O . PRO A 1 111 ? -12.726 1.459 15.111 1.00 82.62 111 PRO A O 1
ATOM 892 N N . MET A 1 112 ? -12.984 -0.778 15.088 1.00 82.31 112 MET A N 1
ATOM 893 C CA . MET A 1 112 ? -13.786 -0.829 13.857 1.00 82.31 112 MET A CA 1
ATOM 894 C C . MET A 1 112 ? -15.096 -0.047 13.989 1.00 82.31 112 MET A C 1
ATOM 896 O O . MET A 1 112 ? -15.554 0.560 13.028 1.00 82.31 112 MET A O 1
ATOM 900 N N . GLU A 1 113 ? -15.665 0.002 15.190 1.00 84.19 113 GLU A N 1
ATOM 901 C CA . GLU A 1 113 ? -16.870 0.760 15.519 1.00 84.19 113 GLU A CA 1
ATOM 902 C C . GLU A 1 113 ? -16.690 2.282 15.411 1.00 84.19 113 GLU A C 1
ATOM 904 O O . GLU A 1 113 ? -17.677 3.011 15.353 1.00 84.19 113 GLU A O 1
ATOM 909 N N . LYS A 1 114 ? -15.443 2.775 15.379 1.00 82.44 114 LYS A N 1
ATOM 910 C CA . LYS A 1 114 ? -15.141 4.200 15.177 1.00 82.44 114 LYS A CA 1
ATOM 911 C C . LYS A 1 114 ? -14.915 4.566 13.716 1.00 82.44 114 LYS A C 1
ATOM 913 O O . LYS A 1 114 ? -14.656 5.736 13.436 1.00 82.44 114 LYS A O 1
ATOM 918 N N . ILE A 1 115 ? -14.977 3.604 12.795 1.00 81.38 115 ILE A N 1
ATOM 919 C CA . ILE A 1 115 ? -14.937 3.908 11.366 1.00 81.38 115 ILE A CA 1
ATOM 920 C C . ILE A 1 115 ? -16.222 4.675 11.027 1.00 81.38 115 ILE A C 1
ATOM 922 O O . ILE A 1 115 ? -17.312 4.125 11.202 1.00 81.38 115 ILE A O 1
ATOM 926 N N . PRO A 1 116 ? -16.131 5.931 10.560 1.00 77.94 116 PRO A N 1
ATOM 927 C CA . PRO A 1 116 ? -17.314 6.686 10.205 1.00 77.94 116 PRO A CA 1
ATOM 928 C C . PRO A 1 116 ? -18.022 6.019 9.023 1.00 77.94 116 PRO A C 1
ATOM 930 O O . PRO A 1 116 ? -17.411 5.661 8.013 1.00 77.94 116 PRO A O 1
ATOM 933 N N . HIS A 1 117 ? -19.336 5.854 9.145 1.00 71.38 117 HIS A N 1
ATOM 934 C CA . HIS A 1 117 ? -20.163 5.385 8.042 1.00 71.38 117 HIS A CA 1
ATOM 935 C C . HIS A 1 117 ? -20.242 6.478 6.963 1.00 71.38 117 HIS A C 1
ATOM 937 O O . HIS A 1 117 ? -20.439 7.647 7.289 1.00 71.38 117 HIS A O 1
ATOM 943 N N . ASN A 1 118 ? -20.133 6.098 5.685 1.00 69.19 118 ASN A N 1
ATOM 944 C CA . ASN A 1 118 ? -20.165 7.016 4.533 1.00 69.19 118 ASN A CA 1
ATOM 945 C C . ASN A 1 118 ? -18.996 8.019 4.422 1.00 69.19 118 ASN A C 1
ATOM 947 O O . ASN A 1 118 ? -19.122 9.037 3.741 1.00 69.19 118 ASN A O 1
ATOM 951 N N . ASP A 1 119 ? -17.846 7.730 5.026 1.00 78.12 119 ASP A N 1
ATOM 952 C CA . ASP A 1 119 ? -16.637 8.532 4.829 1.00 78.12 119 ASP A CA 1
ATOM 953 C C . ASP A 1 119 ? -15.847 8.056 3.595 1.00 78.12 119 ASP A C 1
ATOM 955 O O . ASP A 1 119 ? -15.505 6.879 3.472 1.00 78.12 119 ASP A O 1
ATOM 959 N N . SER A 1 120 ? -15.544 8.979 2.676 1.00 76.56 120 SER A N 1
ATOM 960 C CA . SER A 1 120 ? -14.844 8.699 1.416 1.00 76.56 120 SER A CA 1
ATOM 961 C C . SER A 1 120 ? -13.397 8.230 1.584 1.00 76.56 120 SER A C 1
ATOM 963 O O . SER A 1 120 ? -12.844 7.636 0.656 1.00 76.56 120 SER A O 1
ATOM 965 N N . TYR A 1 121 ? -12.775 8.501 2.734 1.00 80.38 121 TYR A N 1
ATOM 966 C CA . TYR A 1 121 ? -11.428 8.030 3.043 1.00 80.38 121 TYR A CA 1
ATOM 967 C C . TYR A 1 121 ? -11.425 6.554 3.447 1.00 80.38 121 TYR A C 1
ATOM 969 O O . TYR A 1 121 ? -10.400 5.891 3.304 1.00 80.38 121 TYR A O 1
ATOM 977 N N . PHE A 1 122 ? -12.546 5.998 3.912 1.00 81.31 122 PHE A N 1
ATOM 978 C CA . PHE A 1 122 ? -12.637 4.578 4.238 1.00 81.31 122 PHE A CA 1
ATOM 979 C C . PHE A 1 122 ?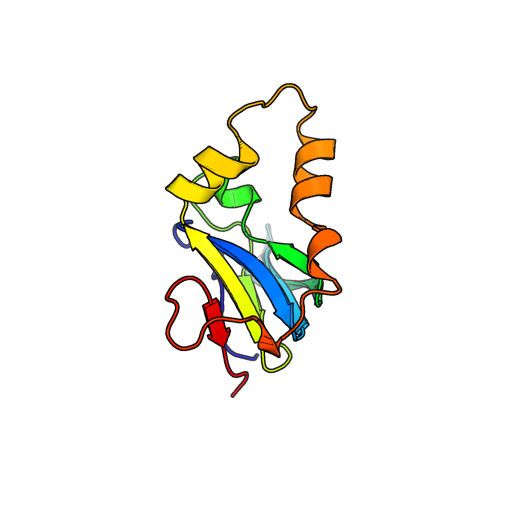 -13.144 3.792 3.036 1.00 81.31 122 PHE A C 1
ATOM 981 O O . PHE A 1 122 ? -14.267 3.952 2.563 1.00 81.31 122 PHE A O 1
ATOM 988 N N . CYS A 1 123 ? -12.293 2.904 2.536 1.00 82.38 123 CYS A N 1
ATOM 989 C CA . CYS A 1 123 ? -12.609 2.035 1.422 1.00 82.38 123 CYS A CA 1
ATOM 990 C C . CYS A 1 123 ? -12.788 0.603 1.923 1.00 82.38 123 CYS A C 1
ATOM 992 O O . CYS A 1 123 ? -11.940 0.065 2.640 1.00 82.38 123 CYS A O 1
ATOM 994 N N . HIS A 1 124 ? -13.890 -0.016 1.510 1.00 81.50 124 HIS A N 1
ATOM 995 C CA . HIS A 1 124 ? -14.114 -1.442 1.669 1.00 81.50 124 HIS A CA 1
ATOM 996 C C . HIS A 1 124 ? -14.026 -2.112 0.300 1.00 81.50 124 HIS A C 1
ATOM 998 O O . HIS A 1 124 ? -14.750 -1.754 -0.633 1.00 81.50 124 HIS A O 1
ATOM 1004 N N . VAL A 1 125 ? -13.122 -3.079 0.175 1.00 82.00 125 VAL A N 1
ATOM 1005 C CA . VAL A 1 125 ? -12.910 -3.843 -1.050 1.00 82.00 125 VAL A CA 1
ATOM 1006 C C . VAL A 1 125 ? -13.214 -5.299 -0.752 1.00 82.00 125 VAL A C 1
ATOM 1008 O O . VAL A 1 125 ? -12.410 -6.004 -0.141 1.00 82.00 125 VAL A O 1
ATOM 1011 N N . ALA A 1 126 ? -14.379 -5.743 -1.210 1.00 74.50 126 ALA A N 1
ATOM 1012 C CA . ALA A 1 126 ? -14.754 -7.140 -1.110 1.00 74.50 126 ALA A CA 1
ATOM 1013 C C . ALA A 1 126 ? -13.922 -8.009 -2.066 1.00 74.50 126 ALA A C 1
ATOM 1015 O O . ALA A 1 126 ? -13.559 -7.574 -3.167 1.00 74.50 126 ALA A O 1
ATOM 1016 N N . TYR A 1 127 ? -13.624 -9.229 -1.628 1.00 72.00 127 TYR A N 1
ATOM 1017 C CA . TYR A 1 127 ? -12.711 -10.161 -2.283 1.00 72.00 127 TYR A CA 1
ATOM 1018 C C . TYR A 1 127 ? -13.237 -10.755 -3.596 1.00 72.00 127 TYR A C 1
ATOM 1020 O O . TYR A 1 127 ? -12.401 -11.138 -4.415 1.00 72.00 127 TYR A O 1
ATOM 1028 N N . TYR A 1 128 ? -14.570 -10.820 -3.759 1.00 61.09 128 TYR A N 1
ATOM 1029 C CA . TYR A 1 128 ? -15.299 -11.627 -4.756 1.00 61.09 128 TYR A CA 1
ATOM 1030 C C . TYR A 1 128 ? -14.655 -11.708 -6.148 1.00 61.09 128 TYR A C 1
ATOM 1032 O O . TYR A 1 128 ? -14.291 -10.646 -6.710 1.00 61.09 128 TYR A O 1
#

Sequence (128 aa):
MGRVILREGHRAEKFYLIIDGITDVYKLLENPVTKMSSSRLVAVLKKGSAFGEIALLHGKRRTATVTCQTDVTMLAIEQEDFVRIFMSNKDEKEPDFITYLRQIPQFLGFPMEKIPHNDSYFCHVAYY

Secondary structure (DSSP, 8-state):
---EEE-TTSBP-EEEEEEESEEEEEEEEE-TTT--EEEEEEEEEETTBEE--HHHHS-SB-SSEEEESS-EEEEEEEHHHHIIIIITT--S-HHHHHHHHHB-GGGTT--GGGSPTT-TTEEEE---

Radius of gyration: 15.27 Å; chains: 1; bounding box: 37×33×41 Å

Foldseek 3Di:
DFAWPAAFFDFQWWKKAWLAAKKWKWAWDQDPPVRDIDIDTDDMDGHQFIDSVCCLPPHGGHRIIMHGPAWTKMFIGGSVRCCVPQVPDPPDDPVVSVVCNGGPPVSSPPDPVPPDPPDPRIDIGGGD